Protein AF-A0A4R2AYU4-F1 (afdb_monomer_lite)

Secondary structure (DSSP, 8-state):
-HHHHHHHHHHHHTTS-GGGHHHHHHHHT--HHHHHHHHHHHHHHHHHHHHHHHHH---HHHHHHHHHHHHHHHHHHHHHHHHTS--TTHHHIIIIIHHHHHHHHHHHHHTTSS-HHHHHHTHHHHHHHHHHHHHHHHHHHHHS--

InterPro domains:
  IPR025671 Protein of unknown function with HXXEE motif [PF13787] (1-103)

Structure (mmCIF, N/CA/C/O backbone):
data_AF-A0A4R2AYU4-F1
#
_entry.id   AF-A0A4R2AYU4-F1
#
loop_
_atom_site.group_PDB
_atom_site.id
_atom_site.type_symbol
_atom_site.label_atom_id
_atom_site.label_alt_id
_atom_site.label_comp_id
_atom_site.label_asym_id
_atom_site.label_entity_id
_atom_site.label_seq_id
_atom_site.pdbx_PDB_ins_code
_atom_site.Cartn_x
_atom_site.Cartn_y
_atom_site.Cartn_z
_atom_site.occupancy
_atom_site.B_iso_or_equiv
_atom_site.auth_seq_id
_atom_site.auth_comp_id
_atom_site.auth_asym_id
_atom_site.auth_atom_id
_atom_site.pdbx_PDB_model_num
ATOM 1 N N . MET A 1 1 ? -16.525 2.127 7.133 1.00 75.00 1 MET A N 1
ATOM 2 C CA . MET A 1 1 ? -15.507 1.935 8.193 1.00 75.00 1 MET A CA 1
ATOM 3 C C . MET A 1 1 ? -16.143 1.961 9.579 1.00 75.00 1 MET A C 1
ATOM 5 O O . MET A 1 1 ? -16.104 0.948 10.263 1.00 75.00 1 MET A O 1
ATOM 9 N N . GLU A 1 2 ? -16.811 3.054 9.955 1.00 81.88 2 GLU A N 1
ATOM 10 C CA . GLU A 1 2 ? -17.425 3.234 11.284 1.00 81.88 2 GLU A CA 1
ATOM 11 C C . GLU A 1 2 ? -18.408 2.123 11.679 1.00 81.88 2 GLU A C 1
ATOM 13 O O . GLU A 1 2 ? -18.276 1.533 12.746 1.00 81.88 2 GLU A O 1
ATOM 18 N N . GLN A 1 3 ? -19.360 1.777 10.803 1.00 85.25 3 GLN A N 1
ATOM 19 C CA . GLN A 1 3 ? -20.321 0.696 11.074 1.00 85.25 3 GLN A CA 1
ATOM 20 C C . GLN A 1 3 ? -19.635 -0.659 11.305 1.00 85.25 3 GLN A C 1
ATOM 22 O O . GLN A 1 3 ? -20.048 -1.431 12.169 1.00 85.25 3 GLN A O 1
ATOM 27 N N . TRP A 1 4 ? -18.560 -0.940 10.562 1.00 87.94 4 TRP A N 1
ATOM 28 C CA . TRP A 1 4 ? -17.808 -2.183 10.711 1.00 87.94 4 TRP A CA 1
ATOM 29 C C . TRP A 1 4 ? -17.105 -2.247 12.068 1.00 87.94 4 TRP A C 1
ATOM 31 O O . TRP A 1 4 ? -17.188 -3.276 12.740 1.00 87.94 4 TRP A O 1
ATOM 41 N N . PHE A 1 5 ? -16.472 -1.149 12.500 1.00 87.19 5 PHE A N 1
ATOM 42 C CA . PHE A 1 5 ? -15.854 -1.076 13.824 1.00 87.19 5 PHE A CA 1
ATOM 43 C C . PHE A 1 5 ? -16.902 -1.173 14.932 1.00 87.19 5 PHE A C 1
ATOM 45 O O . PHE A 1 5 ? -16.723 -1.981 15.835 1.00 87.19 5 PHE A O 1
ATOM 52 N N . LYS A 1 6 ? -18.040 -0.475 14.833 1.00 86.94 6 LYS A N 1
ATOM 53 C CA . LYS A 1 6 ? -19.134 -0.595 15.818 1.00 86.94 6 LYS A CA 1
ATOM 54 C C . LYS A 1 6 ? -19.585 -2.048 16.023 1.00 86.94 6 LYS A C 1
ATOM 56 O O . LYS A 1 6 ? -19.840 -2.449 17.153 1.00 86.94 6 LYS A O 1
ATOM 61 N N . LYS A 1 7 ? -19.636 -2.847 14.951 1.00 88.19 7 LYS A N 1
ATOM 62 C CA . LYS A 1 7 ? -20.047 -4.258 15.005 1.00 88.19 7 LYS A CA 1
ATOM 63 C C . LYS A 1 7 ? -18.943 -5.206 15.493 1.00 88.19 7 LYS A C 1
ATOM 65 O O . LYS A 1 7 ? -19.234 -6.141 16.230 1.00 88.19 7 LYS A O 1
ATOM 70 N N . ASN A 1 8 ? -17.694 -5.000 15.069 1.00 89.75 8 ASN A N 1
ATOM 71 C CA . ASN A 1 8 ? -16.623 -5.997 15.222 1.00 89.75 8 ASN A CA 1
ATOM 72 C C . ASN A 1 8 ? -15.525 -5.608 16.226 1.00 89.75 8 ASN A C 1
ATOM 74 O O . ASN A 1 8 ? -14.649 -6.424 16.509 1.00 89.75 8 ASN A O 1
ATOM 78 N N . TYR A 1 9 ? -15.552 -4.396 16.789 1.00 88.25 9 TYR A N 1
ATOM 79 C CA . TYR A 1 9 ? -14.481 -3.874 17.645 1.00 88.25 9 TYR A CA 1
ATOM 80 C C . TYR A 1 9 ? -14.152 -4.792 18.830 1.00 88.25 9 TYR A C 1
ATOM 82 O O . TYR A 1 9 ? -12.990 -5.151 19.008 1.00 88.25 9 TYR A O 1
ATOM 90 N N . ASN A 1 10 ? -15.160 -5.251 19.581 1.00 87.75 10 ASN A N 1
ATOM 91 C CA . ASN A 1 10 ? -14.951 -6.129 20.741 1.00 87.75 10 ASN A CA 1
ATOM 92 C C . ASN A 1 10 ? -14.321 -7.478 20.356 1.00 87.75 10 ASN A C 1
ATOM 94 O O . ASN A 1 10 ? -13.484 -8.014 21.079 1.00 87.75 10 ASN A O 1
ATOM 98 N N . ALA A 1 11 ? -14.681 -8.018 19.191 1.00 86.19 11 ALA A N 1
ATOM 99 C CA . ALA A 1 11 ? -14.125 -9.273 18.699 1.00 86.19 11 ALA A CA 1
ATOM 100 C C . ALA A 1 11 ? -12.657 -9.133 18.252 1.00 86.19 11 ALA A C 1
ATOM 102 O O . ALA A 1 11 ? -11.894 -10.095 18.350 1.00 86.19 11 ALA A O 1
ATOM 103 N N . VAL A 1 12 ? -12.254 -7.943 17.794 1.00 87.62 12 VAL A N 1
ATOM 104 C CA . VAL A 1 12 ? -10.879 -7.645 17.365 1.00 87.62 12 VAL A CA 1
ATOM 105 C C . VAL A 1 12 ? -9.991 -7.269 18.554 1.00 87.62 12 VAL A C 1
ATOM 107 O O . VAL A 1 12 ? -8.919 -7.850 18.712 1.00 87.62 12 VAL A O 1
ATOM 110 N N . ILE A 1 13 ? -10.429 -6.352 19.428 1.00 89.38 13 ILE A N 1
ATOM 111 C CA . ILE A 1 13 ? -9.612 -5.798 20.528 1.00 89.38 13 ILE A CA 1
ATOM 112 C C . ILE A 1 13 ? -9.137 -6.870 21.525 1.00 89.38 13 ILE A C 1
ATOM 114 O O . ILE A 1 13 ? -8.053 -6.752 22.098 1.00 89.38 13 ILE A O 1
ATOM 118 N N . ASN A 1 14 ? -9.923 -7.938 21.692 1.00 87.50 14 ASN A N 1
ATOM 119 C CA . ASN A 1 14 ? -9.621 -9.055 22.588 1.00 87.50 14 ASN A CA 1
ATOM 120 C C . ASN A 1 14 ? -8.613 -10.054 22.002 1.00 87.50 14 ASN A C 1
ATOM 122 O O . ASN A 1 14 ? -8.001 -10.807 22.752 1.00 87.50 14 ASN A O 1
ATOM 126 N N . LYS A 1 15 ? -8.432 -10.065 20.675 1.00 86.94 15 LYS A N 1
ATOM 127 C CA . LYS A 1 15 ? -7.549 -11.002 19.962 1.00 86.94 15 LYS A CA 1
ATOM 128 C C . LYS A 1 15 ? -6.203 -10.392 19.569 1.00 86.94 15 LYS A C 1
ATOM 130 O O . LYS A 1 15 ? -5.340 -11.107 19.068 1.00 86.94 15 LYS A O 1
ATOM 135 N N . ILE A 1 16 ? -6.020 -9.086 19.756 1.00 88.00 16 ILE A N 1
ATOM 136 C CA . ILE A 1 16 ? -4.780 -8.392 19.397 1.00 88.00 16 ILE A CA 1
ATOM 137 C C . ILE A 1 16 ? -3.827 -8.236 20.591 1.00 88.00 16 ILE A C 1
ATOM 139 O O . ILE A 1 16 ? -4.274 -8.088 21.733 1.00 88.00 16 ILE A O 1
ATOM 143 N N . PRO A 1 17 ? -2.502 -8.217 20.350 1.00 88.88 17 PRO A N 1
ATOM 144 C CA . PRO A 1 17 ? -1.520 -7.997 21.405 1.00 88.88 17 PRO A CA 1
ATOM 145 C C . PRO A 1 17 ? -1.677 -6.608 22.037 1.00 88.88 17 PRO A C 1
ATOM 147 O O . PRO A 1 17 ? -2.033 -5.636 21.368 1.00 88.88 17 PRO A O 1
ATOM 150 N N . GLY A 1 18 ? -1.338 -6.493 23.327 1.00 88.75 18 GLY A N 1
ATOM 151 C CA . GLY A 1 18 ? -1.496 -5.257 24.107 1.00 88.75 18 GLY A CA 1
ATOM 152 C C . GLY A 1 18 ? -0.878 -4.014 23.455 1.00 88.75 18 GLY A C 1
ATOM 153 O O . GLY A 1 18 ? -1.483 -2.947 23.484 1.00 88.75 18 GLY A O 1
ATOM 154 N N . ARG A 1 19 ? 0.267 -4.169 22.774 1.00 90.56 19 ARG A N 1
ATOM 155 C CA . ARG A 1 19 ? 0.969 -3.082 22.065 1.00 90.56 19 ARG A CA 1
ATOM 156 C C . ARG A 1 19 ? 0.169 -2.470 20.909 1.00 90.56 19 ARG A C 1
ATOM 158 O O . ARG A 1 19 ? 0.382 -1.310 20.585 1.00 90.56 19 ARG A O 1
ATOM 165 N N . MET A 1 20 ? -0.747 -3.224 20.298 1.00 87.25 20 MET A N 1
ATOM 166 C CA . MET A 1 20 ? -1.554 -2.763 19.159 1.00 87.25 20 MET A CA 1
ATOM 167 C C . MET A 1 20 ? -2.914 -2.189 19.575 1.00 87.25 20 MET A C 1
ATOM 169 O O . MET A 1 20 ? -3.603 -1.591 18.747 1.00 87.25 20 MET A O 1
ATOM 173 N N . LYS A 1 21 ? -3.315 -2.347 20.846 1.00 89.88 21 LYS A N 1
ATOM 174 C CA . LYS A 1 21 ? -4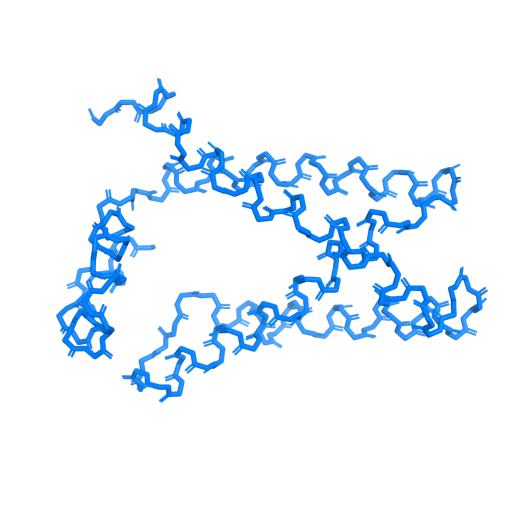.617 -1.870 21.343 1.00 89.88 21 LYS A CA 1
ATOM 175 C C . LYS A 1 21 ? -4.813 -0.360 21.156 1.00 89.88 21 LYS A C 1
ATOM 177 O O . LYS A 1 21 ? -5.871 0.001 20.641 1.00 89.88 21 LYS A O 1
ATOM 182 N N . PRO A 1 22 ? -3.824 0.508 21.458 1.00 89.00 22 PRO A N 1
ATOM 183 C CA . PRO A 1 22 ? -3.975 1.950 21.250 1.00 89.00 22 PRO A CA 1
ATOM 184 C C . PRO A 1 22 ? -4.199 2.309 19.777 1.00 89.00 22 PRO A C 1
ATOM 186 O O . PRO A 1 22 ? -5.025 3.159 19.454 1.00 89.00 22 PRO A O 1
ATOM 189 N N . THR A 1 23 ? -3.511 1.620 18.862 1.00 86.69 23 THR A N 1
ATOM 190 C CA . THR A 1 23 ? -3.665 1.836 17.419 1.00 86.69 23 THR A CA 1
ATOM 191 C C . THR A 1 23 ? -5.063 1.447 16.945 1.00 86.69 23 THR A C 1
ATOM 193 O O . THR A 1 23 ? -5.707 2.219 16.243 1.00 86.69 23 THR A O 1
ATOM 196 N N . VAL A 1 24 ? -5.573 0.282 17.357 1.00 86.81 24 VAL A N 1
ATOM 197 C CA . VAL A 1 24 ? -6.926 -0.164 16.978 1.00 86.81 24 VAL A CA 1
ATOM 198 C C . VAL A 1 24 ? -8.013 0.727 17.586 1.00 86.81 24 VAL A C 1
ATOM 200 O O . VAL A 1 24 ? -9.011 0.998 16.923 1.00 86.81 24 VAL A O 1
ATOM 203 N N . GLN A 1 25 ? -7.810 1.225 18.808 1.00 88.75 25 GLN A N 1
ATOM 204 C CA . GLN A 1 25 ? -8.687 2.217 19.440 1.00 88.75 25 GLN A CA 1
ATOM 205 C C . GLN A 1 25 ? -8.730 3.534 18.663 1.00 88.75 25 GLN A C 1
ATOM 207 O O . GLN A 1 25 ? -9.804 4.067 18.409 1.00 88.75 25 GLN A O 1
ATOM 212 N N . SER A 1 26 ? -7.576 4.045 18.239 1.00 86.81 26 SER A N 1
ATOM 213 C CA . SER A 1 26 ? -7.513 5.259 17.421 1.00 86.81 26 SER A CA 1
ATOM 214 C C . SER A 1 26 ? -8.201 5.069 16.061 1.00 86.81 26 SER A C 1
ATOM 216 O O . SER A 1 26 ? -8.982 5.918 15.624 1.00 86.81 26 SER A O 1
ATOM 218 N N . LEU A 1 27 ? -7.992 3.917 15.415 1.00 85.38 27 LEU A N 1
ATOM 219 C CA . LEU A 1 27 ? -8.633 3.595 14.138 1.00 85.38 27 LEU A CA 1
ATOM 220 C C . LEU A 1 27 ? -10.154 3.435 14.258 1.00 85.38 27 LEU A C 1
ATOM 222 O O . LEU A 1 27 ? -10.870 3.844 13.347 1.00 85.38 27 LEU A O 1
ATOM 226 N N . SER A 1 28 ? -10.669 2.893 15.367 1.00 85.69 28 SER A N 1
ATOM 227 C CA . SER A 1 28 ? -12.118 2.728 15.554 1.00 85.69 28 SER A CA 1
ATOM 228 C C . SER A 1 28 ? -12.863 4.056 15.714 1.00 85.69 28 SER A C 1
ATOM 230 O O . SER A 1 28 ? -14.051 4.127 15.406 1.00 85.69 28 SER A O 1
ATOM 232 N N . GLN A 1 29 ? -12.160 5.107 16.140 1.00 86.19 29 GLN A N 1
ATOM 233 C CA . GLN A 1 29 ? -12.675 6.474 16.262 1.00 86.19 29 GLN A CA 1
ATOM 234 C C . GLN A 1 29 ? -12.508 7.297 14.972 1.00 86.19 29 GLN A C 1
ATOM 236 O O . GLN A 1 29 ? -12.949 8.444 14.899 1.00 86.19 29 GLN A O 1
ATOM 241 N N . THR A 1 30 ? -11.854 6.741 13.948 1.00 86.31 30 THR A N 1
ATOM 242 C CA . THR A 1 30 ? -11.599 7.445 12.688 1.00 86.31 30 THR A CA 1
ATOM 243 C C . THR A 1 30 ? -12.827 7.401 11.786 1.00 86.31 30 THR A C 1
ATOM 245 O O . THR A 1 30 ? -13.340 6.328 11.460 1.00 86.31 30 THR A O 1
ATOM 248 N N . THR A 1 31 ? -13.279 8.576 11.345 1.00 89.00 31 THR A N 1
ATOM 249 C CA . THR A 1 31 ? -14.401 8.687 10.410 1.00 89.00 31 THR A CA 1
ATOM 250 C C . THR A 1 31 ? -13.985 8.343 8.986 1.00 89.00 31 THR A C 1
ATOM 252 O O . THR A 1 31 ? -12.813 8.461 8.614 1.00 89.00 31 THR A O 1
ATOM 255 N N . ALA A 1 32 ? -14.952 7.962 8.149 1.00 87.44 32 ALA A N 1
ATOM 256 C CA . ALA A 1 32 ? -14.680 7.701 6.732 1.00 87.44 32 ALA A CA 1
ATOM 257 C C . ALA A 1 32 ? -14.077 8.930 6.018 1.00 87.44 32 ALA A C 1
ATOM 259 O O . ALA A 1 32 ? -13.179 8.778 5.192 1.00 87.44 32 ALA A O 1
ATOM 260 N N . ALA A 1 33 ? -14.513 10.139 6.391 1.00 89.12 33 ALA A N 1
ATOM 261 C CA . ALA A 1 33 ? -13.980 11.393 5.861 1.00 89.12 33 ALA A CA 1
ATOM 262 C C . ALA A 1 33 ? -12.527 11.651 6.295 1.00 89.12 33 ALA A C 1
ATOM 264 O O . ALA A 1 33 ? -11.701 12.069 5.494 1.00 89.12 33 ALA A O 1
ATOM 265 N N . ARG A 1 34 ? -12.157 11.350 7.546 1.00 90.12 34 ARG A N 1
ATOM 266 C CA . ARG A 1 34 ? -10.750 11.455 7.975 1.00 90.12 34 ARG A CA 1
ATOM 267 C C . ARG A 1 34 ? -9.869 10.408 7.305 1.00 90.12 34 ARG A C 1
ATOM 269 O O . ARG A 1 34 ? -8.713 10.689 7.006 1.00 90.12 34 ARG A O 1
ATOM 276 N N . PHE A 1 35 ? -10.408 9.217 7.052 1.00 89.69 35 PHE A N 1
ATOM 277 C CA . PHE A 1 35 ? -9.689 8.165 6.342 1.00 89.69 35 PHE A CA 1
ATOM 278 C C . PHE A 1 35 ? -9.459 8.498 4.859 1.00 89.69 35 PHE A C 1
ATOM 280 O O . PHE A 1 35 ? -8.464 8.054 4.294 1.00 89.69 35 PHE A O 1
ATOM 287 N N . SER A 1 36 ? -10.310 9.312 4.225 1.00 92.06 36 SER A N 1
ATOM 288 C CA . SER A 1 36 ? -10.117 9.681 2.817 1.00 92.06 36 SER A CA 1
ATOM 289 C C . SER A 1 36 ? -8.917 10.606 2.588 1.00 92.06 36 SER A C 1
ATOM 291 O O . SER A 1 36 ? -8.348 10.578 1.503 1.00 92.06 36 SER A O 1
ATOM 293 N N . ILE A 1 37 ? -8.474 11.368 3.595 1.00 93.50 37 ILE A N 1
ATOM 294 C CA . ILE A 1 37 ? -7.313 12.271 3.487 1.00 93.50 37 ILE A CA 1
ATOM 295 C C . ILE A 1 37 ? -6.008 11.521 3.159 1.00 93.50 37 ILE A C 1
ATOM 297 O O . ILE A 1 37 ? -5.405 11.830 2.130 1.00 93.50 37 ILE A O 1
ATOM 301 N N . PRO A 1 38 ? -5.542 10.534 3.956 1.00 93.25 38 PRO A N 1
ATOM 302 C CA . PRO A 1 38 ? -4.348 9.767 3.600 1.00 93.25 38 PRO A CA 1
ATOM 303 C C . PRO A 1 38 ? -4.505 9.031 2.265 1.00 93.25 38 PRO A C 1
ATOM 305 O O . PRO A 1 38 ? -3.544 8.963 1.504 1.00 93.25 38 PRO A O 1
ATOM 308 N N . VAL A 1 39 ? -5.709 8.538 1.947 1.00 91.88 39 VAL A N 1
ATOM 309 C CA . VAL A 1 39 ? -5.994 7.871 0.665 1.00 91.88 39 VAL A CA 1
ATOM 310 C C . VAL A 1 39 ? -5.850 8.839 -0.510 1.00 91.88 39 VAL A C 1
ATOM 312 O O . VAL A 1 39 ? -5.262 8.481 -1.525 1.00 91.88 39 VAL A O 1
ATOM 315 N N . PHE A 1 40 ? -6.331 10.075 -0.372 1.00 94.94 40 PHE A N 1
ATOM 316 C CA . PHE A 1 40 ? -6.196 11.109 -1.394 1.00 94.94 40 PHE A CA 1
ATOM 317 C C . PHE A 1 40 ? -4.731 11.492 -1.620 1.00 94.94 40 PHE A C 1
ATOM 319 O O . PHE A 1 40 ? -4.278 11.539 -2.761 1.00 94.94 40 PHE A O 1
ATOM 326 N N . ILE A 1 41 ? -3.962 11.697 -0.546 1.00 94.94 41 ILE A N 1
ATOM 327 C CA . ILE A 1 41 ? -2.524 11.990 -0.654 1.00 94.94 41 ILE A CA 1
ATOM 328 C C . ILE A 1 41 ? -1.800 10.823 -1.340 1.00 94.94 41 ILE A C 1
ATOM 330 O O . ILE A 1 41 ? -0.995 11.037 -2.246 1.00 94.94 41 ILE A O 1
ATOM 334 N N . GLN A 1 42 ? -2.120 9.584 -0.957 1.00 94.31 42 GLN A N 1
ATOM 335 C CA . GLN A 1 42 ? -1.570 8.391 -1.594 1.00 94.31 42 GLN A CA 1
ATOM 336 C C . GLN A 1 42 ? -1.934 8.324 -3.083 1.00 94.31 42 GLN A C 1
ATOM 338 O O . GLN A 1 42 ? -1.065 8.031 -3.900 1.00 94.31 42 GLN A O 1
ATOM 343 N N . PHE A 1 43 ? -3.176 8.645 -3.451 1.00 95.19 43 PHE A N 1
ATOM 344 C CA . PHE A 1 43 ? -3.615 8.690 -4.845 1.00 95.19 43 PHE A CA 1
ATOM 345 C C . PHE A 1 43 ? -2.799 9.692 -5.672 1.00 95.19 43 PHE A C 1
ATOM 347 O O . PHE A 1 43 ? -2.290 9.325 -6.728 1.00 95.19 43 PHE A O 1
ATOM 354 N N . VAL A 1 44 ? -2.596 10.917 -5.175 1.00 96.69 44 VAL A N 1
ATOM 355 C CA . VAL A 1 44 ? -1.775 11.933 -5.862 1.00 96.69 44 VAL A CA 1
ATOM 356 C C . VAL A 1 44 ? -0.353 11.421 -6.108 1.00 96.69 44 VAL A C 1
ATOM 358 O O . VAL A 1 44 ? 0.175 11.550 -7.211 1.00 96.69 44 VAL A O 1
ATOM 361 N N . VAL A 1 45 ? 0.257 10.780 -5.110 1.00 96.06 45 VAL A N 1
ATOM 362 C CA . VAL A 1 45 ? 1.611 10.223 -5.242 1.00 96.06 45 VAL A CA 1
ATOM 363 C C . VAL A 1 45 ? 1.656 9.052 -6.234 1.00 96.06 45 VAL A C 1
ATOM 365 O O . VAL A 1 45 ? 2.609 8.936 -7.004 1.00 96.06 45 VAL A O 1
ATOM 368 N N . TYR A 1 46 ? 0.613 8.221 -6.287 1.00 95.62 46 TYR A N 1
ATOM 369 C CA . TYR A 1 46 ? 0.493 7.149 -7.281 1.00 95.62 46 TYR A CA 1
ATOM 370 C C . TYR A 1 46 ? 0.353 7.695 -8.705 1.00 95.62 46 TYR A C 1
ATOM 372 O O . TYR A 1 46 ? 0.966 7.147 -9.617 1.00 95.62 46 TYR A O 1
ATOM 380 N N . VAL A 1 47 ? -0.393 8.787 -8.903 1.00 97.38 47 VAL A N 1
ATOM 381 C CA . VAL A 1 47 ? -0.498 9.464 -10.207 1.00 97.38 47 VAL A CA 1
ATOM 382 C C . VAL A 1 47 ? 0.870 9.972 -10.665 1.00 97.38 47 VAL A C 1
ATOM 384 O O . VAL A 1 47 ? 1.240 9.757 -11.816 1.00 97.38 47 VAL A O 1
ATOM 387 N N . ILE A 1 48 ? 1.659 10.574 -9.767 1.00 97.31 48 ILE A N 1
ATOM 388 C CA . ILE A 1 48 ? 3.027 11.017 -10.082 1.00 97.31 48 ILE A CA 1
ATOM 389 C C . ILE A 1 48 ? 3.905 9.825 -10.486 1.00 97.31 48 ILE A C 1
ATOM 391 O O . ILE A 1 48 ? 4.601 9.890 -11.497 1.00 97.31 48 ILE A O 1
ATOM 395 N N . ALA A 1 49 ? 3.853 8.720 -9.738 1.00 97.00 49 ALA A N 1
ATOM 396 C CA . ALA A 1 49 ? 4.614 7.515 -10.067 1.00 97.00 49 ALA A CA 1
ATOM 397 C C . ALA A 1 49 ? 4.195 6.901 -11.413 1.00 97.00 49 ALA A C 1
ATOM 399 O O . ALA A 1 49 ? 5.056 6.496 -12.192 1.00 97.00 49 ALA A O 1
ATOM 400 N N . ALA A 1 50 ? 2.894 6.868 -11.709 1.00 96.81 50 ALA A N 1
ATOM 401 C CA . ALA A 1 50 ? 2.373 6.396 -12.988 1.00 96.81 50 ALA A CA 1
ATOM 402 C C . ALA A 1 50 ? 2.820 7.292 -14.152 1.00 96.81 50 ALA A C 1
ATOM 404 O O . ALA A 1 50 ? 3.266 6.779 -15.174 1.00 96.81 50 ALA A O 1
ATOM 405 N N . TYR A 1 51 ? 2.772 8.6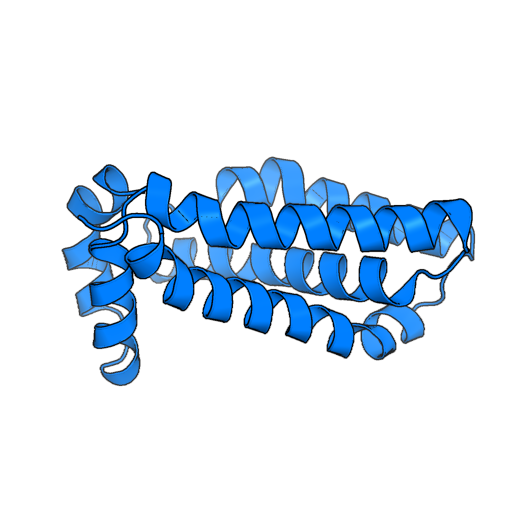15 -13.981 1.00 97.81 51 TYR A N 1
ATOM 406 C CA . TYR A 1 51 ? 3.269 9.571 -14.972 1.00 97.81 51 TYR A CA 1
ATOM 407 C C . TYR A 1 51 ? 4.767 9.385 -15.245 1.00 97.81 51 TYR A C 1
ATOM 409 O O . TYR A 1 51 ? 5.187 9.330 -16.397 1.00 97.81 51 TYR A O 1
ATOM 417 N N . LEU A 1 52 ? 5.581 9.238 -14.195 1.00 97.56 52 LEU A N 1
ATOM 418 C CA . LEU A 1 52 ? 7.020 9.006 -14.337 1.00 97.56 52 LEU A CA 1
ATOM 419 C C . LEU A 1 52 ? 7.329 7.683 -15.048 1.00 97.56 52 LEU A C 1
ATOM 421 O O . LEU A 1 52 ? 8.235 7.636 -15.877 1.00 97.56 52 LEU A O 1
ATOM 425 N N . ALA A 1 53 ? 6.561 6.630 -14.775 1.00 96.62 53 ALA A N 1
ATOM 426 C CA . ALA A 1 53 ? 6.697 5.363 -15.479 1.00 96.62 53 ALA A CA 1
ATOM 427 C C . ALA A 1 53 ? 6.297 5.483 -16.960 1.00 96.62 53 ALA A C 1
ATOM 429 O O . ALA A 1 53 ? 7.039 5.031 -17.825 1.00 96.62 53 ALA A O 1
ATOM 430 N N . ALA A 1 54 ? 5.165 6.127 -17.259 1.00 95.69 54 ALA A N 1
ATOM 431 C CA . ALA A 1 54 ? 4.648 6.244 -18.621 1.00 95.69 54 ALA A CA 1
ATOM 432 C C . ALA A 1 54 ? 5.508 7.166 -19.503 1.00 95.69 54 ALA A C 1
ATOM 434 O O . ALA A 1 54 ? 5.961 6.762 -20.571 1.00 95.69 54 ALA A O 1
ATOM 435 N N . GLU A 1 55 ? 5.790 8.383 -19.036 1.00 97.31 55 GLU A N 1
ATOM 436 C CA . GLU A 1 55 ? 6.409 9.437 -19.852 1.00 97.31 55 GLU A CA 1
ATOM 437 C C . GLU A 1 55 ? 7.930 9.492 -19.723 1.00 97.31 55 GLU A C 1
ATOM 439 O O . GLU A 1 55 ? 8.625 9.970 -20.619 1.00 97.31 55 GLU A O 1
ATOM 444 N N . LYS A 1 56 ? 8.468 9.064 -18.575 1.00 95.94 56 LYS A N 1
ATOM 445 C CA . LYS A 1 56 ? 9.905 9.156 -18.269 1.00 95.94 56 LYS A CA 1
ATOM 446 C C . LYS A 1 56 ? 10.582 7.798 -18.158 1.00 95.94 56 LYS A C 1
ATOM 448 O O . LYS A 1 56 ? 11.781 7.768 -17.899 1.00 95.94 56 LYS A O 1
ATOM 453 N N . GLN A 1 57 ? 9.839 6.704 -18.351 1.00 94.62 57 GLN A N 1
ATOM 454 C CA . GLN A 1 57 ? 10.346 5.332 -18.246 1.00 94.62 57 GLN A CA 1
ATOM 455 C C . GLN A 1 57 ? 11.008 5.057 -16.880 1.00 94.62 57 GLN A C 1
ATOM 457 O O . GLN A 1 57 ? 11.899 4.221 -16.749 1.00 94.62 57 GLN A O 1
ATOM 462 N N . TYR A 1 58 ? 10.583 5.785 -15.839 1.00 95.56 58 TYR A N 1
ATOM 463 C CA . TYR A 1 58 ? 11.085 5.631 -14.480 1.00 95.56 58 TYR A CA 1
ATOM 464 C C . TYR A 1 58 ? 10.102 4.805 -13.647 1.00 95.56 58 TYR A C 1
ATOM 466 O O . TYR A 1 58 ? 9.142 5.322 -13.075 1.00 95.56 58 TYR A O 1
ATOM 474 N N . TYR A 1 59 ? 10.350 3.498 -13.580 1.00 95.62 59 TYR A N 1
ATOM 475 C CA . TYR A 1 59 ? 9.409 2.530 -13.012 1.00 95.62 59 TYR A CA 1
ATOM 476 C C . TYR A 1 59 ? 9.540 2.323 -11.501 1.00 95.62 59 TYR A C 1
ATOM 478 O O . TYR A 1 59 ? 8.616 1.794 -10.888 1.00 95.62 59 TYR A O 1
ATOM 486 N N . GLY A 1 60 ? 10.640 2.750 -10.874 1.00 95.81 60 GLY A N 1
ATOM 487 C CA . GLY A 1 60 ? 10.968 2.351 -9.500 1.00 95.81 60 GLY A CA 1
ATOM 488 C C . GLY A 1 60 ? 9.868 2.639 -8.474 1.00 95.81 60 GLY A C 1
ATOM 489 O O . GLY A 1 60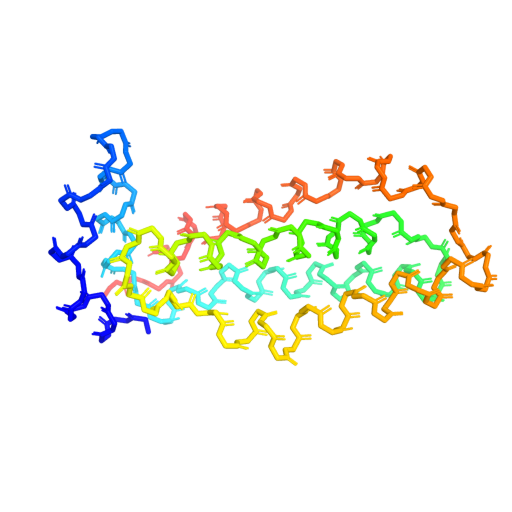 ? 9.459 1.749 -7.728 1.00 95.81 60 GLY A O 1
ATOM 490 N N . MET A 1 61 ? 9.300 3.850 -8.494 1.00 96.44 61 MET A N 1
ATOM 491 C CA . MET A 1 61 ? 8.179 4.193 -7.610 1.00 96.44 61 MET A CA 1
ATOM 492 C C . MET A 1 61 ? 6.930 3.358 -7.903 1.00 96.44 61 MET A C 1
ATOM 494 O O . MET A 1 61 ? 6.323 2.827 -6.974 1.00 96.44 61 MET A O 1
ATOM 498 N N . LEU A 1 62 ? 6.567 3.198 -9.180 1.00 96.56 62 LEU A N 1
ATOM 499 C CA . LEU A 1 62 ? 5.407 2.402 -9.579 1.00 96.56 62 LEU A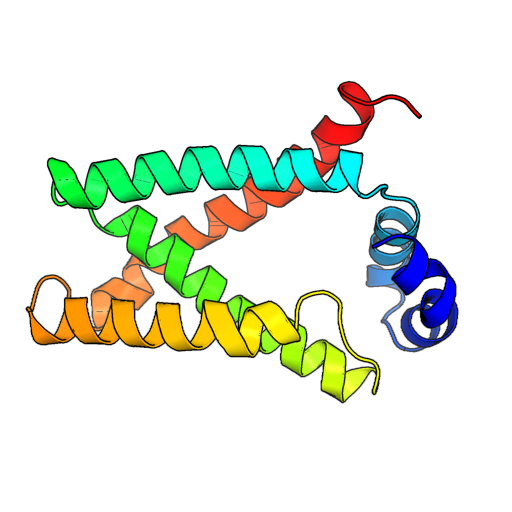 CA 1
ATOM 500 C C . LEU A 1 62 ? 5.551 0.948 -9.103 1.00 96.56 62 LEU A C 1
ATOM 502 O O . LEU A 1 62 ? 4.600 0.394 -8.549 1.00 96.56 62 LEU A O 1
ATOM 506 N N . LEU A 1 63 ? 6.736 0.354 -9.269 1.00 97.00 63 LEU A N 1
ATOM 507 C CA . LEU A 1 63 ? 7.037 -1.010 -8.836 1.00 97.00 63 LEU A CA 1
ATOM 508 C C . LEU A 1 63 ? 6.961 -1.150 -7.322 1.00 97.00 63 LEU A C 1
ATOM 510 O O . LEU A 1 63 ? 6.231 -2.007 -6.832 1.00 97.00 63 LEU A O 1
ATOM 514 N N . GLY A 1 64 ? 7.659 -0.292 -6.575 1.00 96.88 64 GLY A N 1
ATOM 515 C CA . GLY A 1 64 ? 7.680 -0.371 -5.116 1.00 96.88 64 GLY A CA 1
ATOM 516 C C . GLY A 1 64 ? 6.297 -0.193 -4.495 1.00 96.88 64 GLY A C 1
ATOM 517 O O . GLY A 1 64 ? 5.915 -0.936 -3.590 1.00 96.88 64 GLY A O 1
ATOM 518 N N . PHE A 1 65 ? 5.515 0.757 -5.010 1.00 96.69 65 PHE A N 1
ATOM 519 C CA . PHE A 1 65 ? 4.147 1.004 -4.562 1.00 96.69 65 PHE A CA 1
ATOM 520 C C . PHE A 1 65 ? 3.234 -0.190 -4.837 1.00 96.69 65 PHE A C 1
ATOM 522 O O . PHE A 1 65 ? 2.563 -0.671 -3.923 1.00 96.69 65 PHE A O 1
ATOM 529 N N . ASN A 1 66 ? 3.241 -0.709 -6.069 1.00 96.69 66 ASN A N 1
ATOM 530 C CA . ASN A 1 66 ? 2.410 -1.854 -6.430 1.00 96.69 66 ASN A CA 1
ATOM 531 C C . ASN A 1 66 ? 2.849 -3.134 -5.723 1.00 96.69 66 ASN A C 1
ATOM 533 O O . ASN A 1 66 ? 1.998 -3.952 -5.385 1.00 96.69 66 ASN A O 1
ATOM 537 N N . LEU A 1 67 ? 4.146 -3.316 -5.465 1.00 96.38 67 LEU A N 1
ATOM 538 C CA . LEU A 1 67 ? 4.642 -4.489 -4.755 1.00 96.38 67 LEU A CA 1
ATOM 539 C C . LEU A 1 67 ? 4.206 -4.463 -3.294 1.00 96.38 67 LEU A C 1
ATOM 541 O O . LEU A 1 67 ? 3.719 -5.469 -2.780 1.00 96.38 67 LEU A O 1
ATOM 545 N N . LEU A 1 68 ? 4.297 -3.308 -2.631 1.00 96.06 68 LEU A N 1
ATOM 546 C CA . LEU A 1 68 ? 3.764 -3.182 -1.280 1.00 96.06 68 LEU A CA 1
ATOM 547 C C . LEU A 1 68 ? 2.240 -3.373 -1.261 1.00 96.06 68 LEU A C 1
ATOM 549 O O . LEU A 1 68 ? 1.724 -4.040 -0.367 1.00 96.06 68 LEU A O 1
ATOM 553 N N . LEU A 1 69 ? 1.520 -2.826 -2.243 1.00 94.38 69 LEU A N 1
ATOM 554 C CA . LEU A 1 69 ? 0.072 -2.988 -2.360 1.00 94.38 69 LEU A CA 1
ATOM 555 C C . LEU A 1 69 ? -0.325 -4.459 -2.590 1.00 94.38 69 LEU A C 1
ATOM 557 O O . LEU A 1 69 ? -1.282 -4.940 -1.985 1.00 94.38 69 LEU A O 1
ATOM 561 N N . PHE A 1 70 ? 0.448 -5.194 -3.389 1.00 96.38 70 PHE A N 1
ATOM 562 C CA . PHE A 1 70 ? 0.301 -6.637 -3.566 1.00 96.38 70 PHE A CA 1
ATOM 563 C C . PHE A 1 70 ? 0.512 -7.384 -2.245 1.00 96.38 70 PHE A C 1
ATOM 565 O O . PHE A 1 70 ? -0.333 -8.182 -1.841 1.00 96.38 70 PHE A O 1
ATOM 572 N N . LEU A 1 71 ? 1.587 -7.074 -1.512 1.00 95.38 71 LEU A N 1
ATOM 573 C CA . LEU A 1 71 ? 1.840 -7.660 -0.192 1.00 95.38 71 LEU A CA 1
ATOM 574 C C . LEU A 1 71 ? 0.727 -7.320 0.816 1.00 95.38 71 LEU A C 1
ATOM 576 O O . LEU A 1 71 ? 0.361 -8.141 1.660 1.00 95.38 71 LEU A O 1
ATOM 580 N N . HIS A 1 72 ? 0.138 -6.130 0.704 1.00 93.88 72 HIS A N 1
ATOM 581 C CA . HIS A 1 72 ? -0.951 -5.674 1.559 1.00 93.88 72 HIS A CA 1
ATOM 582 C C . HIS A 1 72 ? -2.222 -6.526 1.418 1.00 93.88 72 HIS A C 1
ATOM 584 O O . HIS A 1 72 ? -2.920 -6.730 2.415 1.00 93.88 72 HIS A O 1
ATOM 590 N N . VAL A 1 73 ? -2.491 -7.112 0.245 1.00 95.81 73 VAL A N 1
ATOM 591 C CA . VAL A 1 73 ? -3.609 -8.058 0.048 1.00 95.81 73 VAL A CA 1
ATOM 592 C C . VAL A 1 73 ? -3.562 -9.186 1.080 1.00 95.81 73 VAL A C 1
ATOM 594 O O . VAL A 1 73 ? -4.575 -9.511 1.706 1.00 95.81 73 VAL A O 1
ATOM 597 N N . PHE A 1 74 ? -2.375 -9.746 1.326 1.00 95.56 74 PHE A N 1
ATOM 598 C CA . PHE A 1 74 ? -2.204 -10.839 2.283 1.00 95.56 74 PHE A CA 1
ATOM 599 C C . PHE A 1 74 ? -2.442 -10.398 3.726 1.00 95.56 74 PHE A C 1
ATOM 601 O O . PHE A 1 74 ? -2.842 -11.215 4.551 1.00 95.56 74 PHE A O 1
ATOM 608 N N . THR A 1 75 ? -2.274 -9.110 4.041 1.00 93.12 75 THR A N 1
ATOM 609 C CA . THR A 1 75 ? -2.614 -8.587 5.370 1.00 93.12 75 THR A CA 1
ATOM 610 C C . THR A 1 75 ? -4.125 -8.590 5.601 1.00 93.12 75 THR A C 1
ATOM 612 O O . THR A 1 75 ? -4.568 -9.040 6.656 1.00 93.12 75 THR A O 1
ATOM 615 N N . HIS A 1 76 ? -4.930 -8.201 4.606 1.00 92.44 76 HIS A N 1
ATOM 616 C CA . HIS A 1 76 ? -6.392 -8.283 4.684 1.00 92.44 76 HIS A CA 1
ATOM 617 C C . HIS A 1 76 ? -6.882 -9.731 4.777 1.00 92.44 76 HIS A C 1
ATOM 619 O O . HIS A 1 76 ? -7.769 -10.045 5.580 1.00 92.44 76 HIS A O 1
ATOM 625 N N . LEU A 1 77 ? -6.271 -10.635 4.005 1.00 93.75 77 LEU A N 1
ATOM 626 C CA . LEU A 1 77 ? -6.565 -12.066 4.081 1.00 93.75 77 LEU A CA 1
ATOM 627 C C . LEU A 1 77 ? -6.203 -12.644 5.449 1.00 93.75 77 LEU A C 1
ATOM 629 O O . LEU A 1 77 ? -7.040 -13.275 6.092 1.00 93.75 77 LEU A O 1
ATOM 633 N N . GLY A 1 78 ? -4.990 -12.369 5.928 1.00 91.88 78 GLY A N 1
ATOM 634 C CA . GLY A 1 78 ? -4.509 -12.812 7.231 1.00 91.88 78 GLY A CA 1
ATOM 635 C C . GLY A 1 78 ? -5.391 -12.305 8.368 1.00 91.88 78 GLY A C 1
ATOM 636 O O . GLY A 1 78 ? -5.800 -13.092 9.215 1.00 91.88 78 GLY A O 1
ATOM 637 N N . GLN A 1 79 ? -5.773 -11.024 8.351 1.00 90.75 79 GLN A N 1
ATOM 638 C CA . GLN A 1 79 ? -6.731 -10.455 9.306 1.00 90.75 79 GLN A CA 1
ATOM 639 C C . GLN A 1 79 ? -8.082 -11.174 9.246 1.00 90.75 79 GLN A C 1
ATOM 641 O O . GLN A 1 79 ? -8.663 -11.481 10.288 1.00 90.75 79 GLN A O 1
ATOM 646 N N . THR A 1 80 ? -8.566 -11.483 8.041 1.00 92.31 80 THR A N 1
ATOM 647 C CA . THR A 1 80 ? -9.853 -12.161 7.864 1.00 92.31 80 THR A CA 1
ATOM 648 C C . THR A 1 80 ? -9.840 -13.563 8.469 1.00 92.31 80 THR A C 1
ATOM 650 O O . THR A 1 80 ? -10.749 -13.925 9.219 1.00 92.31 80 THR A O 1
ATOM 653 N N . ILE A 1 81 ? -8.778 -14.325 8.203 1.00 91.94 81 ILE A N 1
ATOM 654 C CA . ILE A 1 81 ? -8.593 -15.689 8.707 1.00 91.94 81 ILE A CA 1
ATOM 655 C C . ILE A 1 81 ? -8.372 -15.679 10.227 1.00 91.94 81 ILE A C 1
ATOM 657 O O . ILE A 1 81 ? -9.049 -16.406 10.955 1.00 91.94 81 ILE A O 1
ATOM 661 N N . LEU A 1 82 ? -7.475 -14.820 10.722 1.00 89.88 82 LEU A N 1
ATOM 662 C CA . LEU A 1 82 ? -7.090 -14.754 12.134 1.00 89.88 82 LEU A CA 1
ATOM 663 C C . LEU A 1 82 ? -8.261 -14.343 13.032 1.00 89.88 82 LEU A C 1
ATOM 665 O O . LEU A 1 82 ? -8.520 -14.963 14.067 1.00 89.88 82 LEU A O 1
ATOM 669 N N . PHE A 1 83 ? -9.000 -13.301 12.645 1.00 88.44 83 PHE A N 1
ATOM 670 C CA . PHE A 1 83 ? -10.117 -12.815 13.452 1.00 88.44 83 PHE A CA 1
ATOM 671 C C . PHE A 1 83 ? -11.417 -13.576 13.188 1.00 88.44 83 PHE A C 1
ATOM 673 O O . PHE A 1 83 ? -12.323 -13.483 14.021 1.00 88.44 83 PHE A O 1
ATOM 680 N N . LYS A 1 84 ? -11.474 -14.383 12.115 1.00 88.75 84 LYS A N 1
ATOM 681 C CA . LYS A 1 84 ? -12.687 -15.031 11.583 1.00 88.75 84 LYS A CA 1
ATOM 682 C C . LYS A 1 84 ? -13.793 -14.013 11.285 1.00 88.75 84 LYS A C 1
ATOM 684 O O . LYS A 1 84 ? -14.970 -14.262 11.525 1.00 88.75 84 LYS A O 1
ATOM 689 N N . ILE A 1 85 ? -13.392 -12.832 10.820 1.00 89.44 85 ILE A N 1
ATOM 690 C CA . ILE A 1 85 ? -14.261 -11.690 10.530 1.00 89.44 85 ILE A CA 1
ATOM 691 C C . ILE A 1 85 ? -13.801 -11.103 9.208 1.00 89.44 85 ILE A C 1
ATOM 693 O O . ILE A 1 85 ? -12.610 -10.885 9.034 1.00 89.44 85 ILE A O 1
ATOM 697 N N . TYR A 1 86 ? -14.726 -10.788 8.304 1.00 88.62 86 TYR A N 1
ATOM 698 C CA . TYR A 1 86 ? -14.398 -10.084 7.065 1.00 88.62 86 TYR A CA 1
ATOM 699 C C . TYR A 1 86 ? -13.667 -8.769 7.367 1.00 88.62 86 TYR A C 1
ATOM 701 O O . TYR A 1 86 ? -14.280 -7.843 7.905 1.00 88.62 86 TYR A O 1
ATOM 709 N N . ALA A 1 87 ? -12.371 -8.686 7.054 1.00 88.62 87 ALA A N 1
ATOM 710 C CA . ALA A 1 87 ? -11.603 -7.464 7.251 1.00 88.62 87 ALA A CA 1
ATOM 711 C C . ALA A 1 87 ? -12.017 -6.407 6.217 1.00 88.62 87 ALA A C 1
ATOM 713 O O . ALA A 1 87 ? -12.330 -6.709 5.062 1.00 88.62 87 ALA A O 1
ATOM 714 N N . LEU A 1 88 ? -12.045 -5.143 6.641 1.00 84.88 88 LEU A N 1
ATOM 715 C CA . LEU A 1 88 ? -12.398 -4.044 5.751 1.00 84.88 88 LEU A CA 1
ATOM 716 C C . LEU A 1 88 ? -11.361 -3.967 4.623 1.00 84.88 88 LEU A C 1
ATOM 718 O O . LEU A 1 88 ? -10.189 -3.759 4.904 1.00 84.88 88 LEU A O 1
ATOM 722 N N . GLY A 1 89 ? -11.796 -4.141 3.374 1.00 87.44 89 GLY A N 1
ATOM 723 C CA . GLY A 1 89 ? -10.915 -4.130 2.201 1.00 87.44 89 GLY A CA 1
ATOM 724 C C . GLY A 1 89 ? -10.594 -5.508 1.616 1.00 87.44 89 GLY A C 1
ATOM 725 O O . GLY A 1 89 ? -10.045 -5.562 0.522 1.00 87.44 89 GLY A O 1
ATOM 726 N N . THR A 1 90 ? -10.988 -6.624 2.248 1.00 92.12 90 THR A N 1
ATOM 727 C CA . THR A 1 90 ? -10.689 -7.973 1.720 1.00 92.12 90 THR A CA 1
ATOM 728 C C . THR A 1 90 ? -11.291 -8.219 0.333 1.00 92.12 90 THR A C 1
ATOM 730 O O . THR A 1 90 ? -10.619 -8.767 -0.535 1.00 92.12 90 THR A O 1
ATOM 733 N N . GLY A 1 91 ? -12.527 -7.779 0.081 1.00 93.12 91 GLY A N 1
ATOM 734 C CA . GLY A 1 91 ? -13.176 -7.928 -1.225 1.00 93.12 91 GLY A CA 1
ATOM 735 C C . GLY A 1 91 ? -12.460 -7.154 -2.331 1.00 93.12 91 GLY A C 1
ATOM 736 O O . GLY A 1 91 ? -12.137 -7.726 -3.366 1.00 93.12 91 GLY A O 1
ATOM 737 N N . THR A 1 92 ? -12.132 -5.880 -2.095 1.00 92.31 92 THR A N 1
ATOM 738 C CA . THR A 1 92 ? -11.350 -5.074 -3.048 1.00 92.31 92 THR A CA 1
ATOM 739 C C . THR A 1 92 ? -9.946 -5.639 -3.238 1.00 92.31 92 THR A C 1
ATOM 741 O O . THR A 1 92 ? -9.464 -5.704 -4.365 1.00 92.31 92 THR A O 1
ATOM 744 N N . ALA A 1 93 ? -9.318 -6.118 -2.163 1.00 94.50 93 ALA A N 1
ATOM 745 C CA . ALA A 1 93 ? -7.994 -6.718 -2.216 1.00 94.50 93 ALA A CA 1
ATOM 746 C C . ALA A 1 93 ? -7.971 -7.976 -3.102 1.00 94.50 93 ALA A C 1
ATOM 748 O O . ALA A 1 93 ? -7.066 -8.132 -3.913 1.00 94.50 93 ALA A O 1
ATOM 749 N N . LEU A 1 94 ? -8.981 -8.844 -2.988 1.00 95.25 94 LEU A N 1
ATOM 750 C CA . LEU A 1 94 ? -9.060 -10.099 -3.739 1.00 95.25 94 LEU A CA 1
ATOM 751 C C . LEU A 1 94 ? -9.551 -9.941 -5.177 1.00 95.25 94 LEU A C 1
ATOM 753 O O . LEU A 1 94 ? -9.047 -10.620 -6.063 1.00 95.25 94 LEU A O 1
ATOM 757 N N . VAL A 1 95 ? -10.557 -9.096 -5.403 1.00 96.69 95 VAL A N 1
ATOM 758 C CA . VAL A 1 95 ? -11.242 -9.007 -6.703 1.00 96.69 95 VAL A CA 1
ATOM 759 C C . VAL A 1 95 ? -10.594 -7.971 -7.616 1.00 96.69 95 VAL A C 1
ATOM 761 O O . VAL A 1 95 ? -10.671 -8.098 -8.832 1.00 96.69 95 VAL A O 1
ATOM 764 N N . ILE A 1 96 ? -9.950 -6.949 -7.047 1.00 95.50 96 ILE A N 1
ATOM 765 C CA . ILE A 1 96 ? -9.400 -5.827 -7.815 1.00 95.50 96 ILE A CA 1
ATOM 766 C C . ILE A 1 96 ? -7.884 -5.797 -7.683 1.00 95.50 96 ILE A C 1
ATOM 768 O O . ILE A 1 96 ? -7.176 -5.961 -8.672 1.00 95.50 96 ILE A O 1
ATOM 772 N N . THR A 1 97 ? -7.377 -5.611 -6.464 1.00 95.31 97 THR A N 1
ATOM 773 C CA . THR A 1 97 ? -5.951 -5.353 -6.238 1.00 95.31 97 THR A CA 1
ATOM 774 C C . THR A 1 97 ? -5.082 -6.539 -6.638 1.00 95.31 97 THR A C 1
ATOM 776 O O . THR A 1 97 ? -4.108 -6.357 -7.357 1.00 95.31 97 THR A O 1
ATOM 779 N N . LEU A 1 98 ? -5.443 -7.755 -6.222 1.00 96.44 98 LEU A N 1
ATOM 780 C CA . LEU A 1 98 ? -4.660 -8.953 -6.505 1.00 96.44 98 LEU A CA 1
ATOM 781 C C . LEU A 1 98 ? -4.587 -9.270 -8.013 1.00 96.44 98 LEU A C 1
ATOM 783 O O . LEU A 1 98 ? -3.465 -9.392 -8.510 1.00 96.44 98 LEU A O 1
ATOM 787 N N . PRO A 1 99 ? -5.705 -9.344 -8.771 1.00 97.56 99 PRO A N 1
ATOM 788 C CA . PRO A 1 99 ? -5.648 -9.571 -10.215 1.00 97.56 99 PRO A CA 1
ATOM 789 C C . PRO A 1 99 ? -4.883 -8.475 -10.953 1.00 97.56 99 PRO A C 1
ATOM 791 O O . PRO A 1 99 ? -4.074 -8.775 -11.827 1.00 97.56 99 PRO A O 1
ATOM 794 N N . TYR A 1 100 ? -5.097 -7.213 -10.571 1.00 96.62 100 TYR A N 1
ATOM 795 C CA . TYR A 1 100 ? -4.404 -6.082 -11.176 1.00 96.62 100 TYR A CA 1
ATOM 796 C C . TYR A 1 100 ? -2.889 -6.149 -10.954 1.00 96.62 100 TYR A C 1
ATOM 798 O O . TYR A 1 100 ? -2.132 -6.055 -11.916 1.00 96.62 100 TYR A O 1
ATOM 806 N N . SER A 1 101 ? -2.433 -6.351 -9.713 1.00 96.31 101 SER A N 1
ATOM 807 C CA . SER A 1 101 ? -1.002 -6.423 -9.406 1.00 96.31 101 SER A CA 1
ATOM 808 C C . SER A 1 101 ? -0.323 -7.595 -10.115 1.00 96.31 101 SER A C 1
ATOM 810 O O . SER A 1 101 ? 0.761 -7.423 -10.667 1.00 96.31 101 SER A O 1
ATOM 812 N N . LEU A 1 102 ? -0.970 -8.766 -10.158 1.00 97.25 102 LEU A N 1
ATOM 813 C CA . LEU A 1 102 ? -0.452 -9.923 -10.893 1.00 97.25 102 LEU A CA 1
ATOM 814 C C . LEU A 1 102 ? -0.320 -9.625 -12.388 1.00 97.25 102 LEU A C 1
ATOM 816 O O . LEU A 1 102 ? 0.728 -9.895 -12.971 1.00 97.25 102 LEU A O 1
ATOM 820 N N . TYR A 1 103 ? -1.355 -9.040 -12.994 1.00 98.00 103 TYR A N 1
ATOM 821 C CA . TYR A 1 103 ? -1.337 -8.685 -14.409 1.00 98.00 103 TYR A CA 1
ATOM 822 C C . TYR A 1 103 ? -0.272 -7.628 -14.728 1.00 98.00 103 TYR A C 1
ATOM 824 O O . TYR A 1 103 ? 0.453 -7.771 -15.711 1.00 98.00 103 TYR A O 1
ATOM 832 N N . LEU A 1 104 ? -0.127 -6.604 -13.880 1.00 96.75 104 LEU A N 1
ATOM 833 C CA . LEU A 1 104 ? 0.885 -5.561 -14.036 1.00 96.75 104 LEU A CA 1
ATOM 834 C C . LEU A 1 104 ? 2.300 -6.152 -14.039 1.00 96.75 104 LEU A C 1
ATOM 836 O O . LEU A 1 104 ? 3.064 -5.899 -14.968 1.00 96.75 104 LEU A O 1
ATOM 840 N N . PHE A 1 105 ? 2.652 -6.957 -13.030 1.00 96.94 105 PHE A N 1
ATOM 841 C CA . PHE A 1 105 ? 3.987 -7.558 -12.959 1.00 96.94 105 PHE A CA 1
ATOM 842 C C . PHE A 1 105 ? 4.229 -8.548 -14.094 1.00 96.94 105 PHE A C 1
ATOM 844 O O . PHE A 1 105 ? 5.305 -8.532 -14.685 1.00 96.94 105 PHE A O 1
ATOM 851 N N . TYR A 1 106 ? 3.223 -9.359 -14.439 1.00 97.25 106 TYR A N 1
ATOM 852 C CA . TYR A 1 106 ? 3.287 -10.255 -15.590 1.00 97.25 106 TYR A CA 1
ATOM 853 C C . TYR A 1 106 ? 3.625 -9.490 -16.871 1.00 97.25 106 TYR A C 1
ATOM 855 O O . TYR A 1 106 ? 4.560 -9.868 -17.573 1.00 97.25 106 TYR A O 1
ATOM 863 N N . ARG A 1 107 ? 2.914 -8.390 -17.150 1.00 97.06 107 ARG A N 1
ATOM 864 C CA . ARG A 1 107 ? 3.117 -7.607 -18.370 1.00 97.06 107 ARG A CA 1
ATOM 865 C C . ARG A 1 107 ? 4.509 -6.980 -18.420 1.00 97.06 107 ARG A C 1
ATOM 867 O O . ARG A 1 107 ? 5.190 -7.120 -19.430 1.00 97.06 107 ARG A O 1
ATOM 874 N N . LEU A 1 108 ? 4.945 -6.349 -17.328 1.00 96.25 108 LEU A N 1
ATOM 875 C CA . LEU A 1 108 ? 6.245 -5.675 -17.265 1.00 96.25 108 LEU A CA 1
ATOM 876 C C . LEU A 1 108 ? 7.423 -6.654 -17.399 1.00 96.25 108 LEU A C 1
ATOM 878 O O . LEU A 1 108 ? 8.394 -6.343 -18.086 1.00 96.25 108 LEU A O 1
ATOM 882 N N . LEU A 1 109 ? 7.325 -7.841 -16.792 1.00 96.62 109 LEU A N 1
ATOM 883 C CA . LEU A 1 109 ? 8.339 -8.895 -16.920 1.00 96.62 109 LEU A CA 1
ATOM 884 C C . LEU A 1 109 ? 8.330 -9.525 -18.320 1.00 96.62 109 LEU A C 1
ATOM 886 O O . LEU A 1 109 ? 9.386 -9.759 -18.903 1.00 96.62 109 LEU A O 1
ATOM 890 N N . GLN A 1 110 ? 7.146 -9.796 -18.882 1.00 97.44 110 GLN A N 1
ATOM 891 C CA . GLN A 1 110 ? 7.017 -10.407 -20.209 1.00 97.44 110 GLN A CA 1
ATOM 892 C C . GLN A 1 110 ? 7.575 -9.495 -21.309 1.00 97.44 110 GLN A C 1
ATOM 894 O O . GLN A 1 110 ? 8.262 -9.968 -22.213 1.00 97.44 110 GLN A O 1
ATOM 899 N N . GLU A 1 111 ? 7.296 -8.194 -21.228 1.00 96.06 111 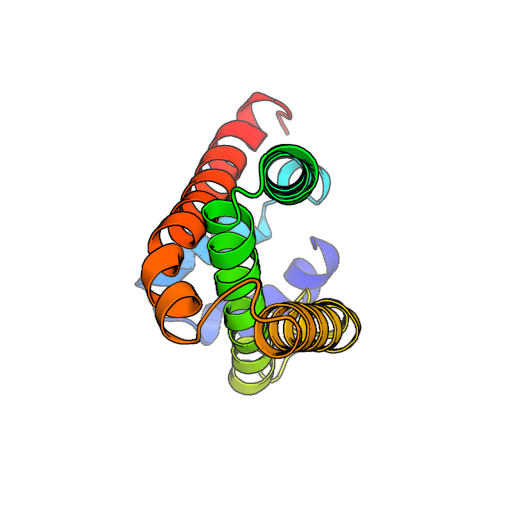GLU A N 1
ATOM 900 C CA . GLU A 1 111 ? 7.804 -7.193 -22.170 1.00 96.06 111 GLU A CA 1
ATOM 901 C C . GLU A 1 111 ? 9.264 -6.797 -21.900 1.00 96.06 111 GLU A C 1
ATOM 903 O O . GLU A 1 111 ? 9.823 -6.009 -22.658 1.00 96.06 111 GLU A O 1
ATOM 908 N N . ARG A 1 112 ? 9.899 -7.362 -20.860 1.00 94.25 112 ARG A N 1
ATOM 909 C CA . ARG A 1 112 ? 11.270 -7.040 -20.424 1.00 94.25 112 ARG A CA 1
ATOM 910 C C . ARG A 1 112 ? 11.473 -5.554 -20.123 1.00 94.25 112 ARG A C 1
ATOM 912 O O . ARG A 1 112 ? 12.558 -5.014 -20.317 1.00 94.25 112 ARG A O 1
ATOM 919 N N . VAL A 1 113 ? 10.417 -4.896 -19.649 1.00 95.25 113 VAL A N 1
ATOM 920 C CA . VAL A 1 113 ? 10.491 -3.528 -19.120 1.00 95.25 113 VAL A CA 1
ATOM 921 C C . VAL A 1 113 ? 11.215 -3.531 -17.772 1.00 95.25 113 VAL A C 1
ATOM 923 O O . VAL A 1 113 ? 11.871 -2.556 -17.420 1.00 95.25 113 VAL A O 1
ATOM 926 N N . ILE A 1 114 ? 11.088 -4.632 -17.026 1.00 94.75 114 ILE A N 1
ATOM 927 C CA . ILE A 1 114 ? 11.739 -4.867 -15.734 1.00 94.75 114 ILE A CA 1
ATOM 928 C C . ILE A 1 114 ? 12.241 -6.313 -15.665 1.00 94.75 114 ILE A C 1
ATOM 930 O O . ILE A 1 114 ? 11.678 -7.193 -16.322 1.00 94.75 114 ILE A O 1
ATOM 934 N N . ASP A 1 115 ? 13.208 -6.569 -14.790 1.00 95.19 115 ASP A N 1
ATOM 935 C CA . ASP A 1 115 ? 13.650 -7.905 -14.396 1.00 95.19 115 ASP A CA 1
ATOM 936 C C . ASP A 1 115 ? 13.136 -8.289 -12.993 1.00 95.19 115 ASP A C 1
ATOM 938 O O . ASP A 1 115 ? 12.704 -7.459 -12.190 1.00 95.19 115 ASP A O 1
ATOM 942 N N . TYR A 1 116 ? 13.207 -9.579 -12.644 1.00 93.31 116 TYR A N 1
ATOM 943 C CA . TYR A 1 116 ? 12.806 -10.065 -11.314 1.00 93.31 116 TYR A CA 1
ATOM 944 C C . TYR A 1 116 ? 13.505 -9.354 -10.137 1.00 93.31 116 TYR A C 1
ATOM 946 O O . TYR A 1 116 ? 12.822 -9.060 -9.149 1.00 93.31 116 TYR A O 1
ATOM 954 N N . PRO A 1 117 ? 14.822 -9.050 -10.186 1.00 95.94 117 PRO A N 1
ATOM 955 C CA . PRO A 1 117 ? 15.489 -8.327 -9.106 1.00 95.94 117 PRO A CA 1
ATOM 956 C C . PRO A 1 117 ? 14.940 -6.914 -8.897 1.00 95.94 117 PRO A C 1
ATOM 958 O O . PRO A 1 117 ? 14.927 -6.441 -7.759 1.00 95.94 117 PRO A O 1
ATOM 961 N N . ASP A 1 118 ? 14.425 -6.263 -9.946 1.00 94.38 118 ASP A N 1
ATOM 962 C CA . ASP A 1 118 ? 13.897 -4.899 -9.856 1.00 94.38 118 ASP A CA 1
ATOM 963 C C . ASP A 1 118 ? 12.706 -4.811 -8.906 1.00 94.38 118 ASP A C 1
ATOM 965 O O . ASP A 1 118 ? 12.533 -3.798 -8.228 1.00 94.38 118 ASP A O 1
ATOM 969 N N . LEU A 1 119 ? 11.908 -5.875 -8.791 1.00 92.88 119 LEU A N 1
ATOM 970 C CA . LEU A 1 119 ? 10.806 -5.926 -7.832 1.00 92.88 119 LEU A CA 1
ATOM 971 C C . LEU A 1 119 ? 11.325 -5.740 -6.399 1.00 92.88 119 LEU A C 1
ATOM 973 O O . LEU A 1 119 ? 10.828 -4.893 -5.659 1.00 92.88 119 LEU A O 1
ATOM 977 N N . LEU A 1 120 ? 12.366 -6.483 -6.019 1.00 93.12 120 LEU A N 1
ATOM 978 C CA . LEU A 1 120 ? 12.940 -6.411 -4.674 1.00 93.12 120 LEU A CA 1
ATOM 979 C C . LEU A 1 120 ? 13.743 -5.126 -4.457 1.00 93.12 120 LEU A C 1
ATOM 981 O O . LEU A 1 120 ? 13.623 -4.509 -3.399 1.00 93.12 120 LEU A O 1
ATOM 985 N N . LEU A 1 121 ? 14.519 -4.694 -5.455 1.00 95.94 121 LEU A N 1
ATOM 986 C CA . LEU A 1 121 ? 15.335 -3.479 -5.369 1.00 95.94 121 LEU A CA 1
ATOM 987 C C . LEU A 1 121 ? 14.490 -2.214 -5.204 1.00 95.94 121 LEU A C 1
ATOM 989 O O . LEU A 1 121 ? 14.922 -1.274 -4.541 1.00 95.94 121 LEU A O 1
ATOM 993 N N . ASN A 1 122 ? 13.276 -2.199 -5.758 1.00 95.25 122 ASN A N 1
ATOM 994 C CA . ASN A 1 122 ? 12.370 -1.057 -5.671 1.00 95.25 122 ASN A CA 1
ATOM 995 C C . ASN A 1 122 ? 11.391 -1.125 -4.487 1.00 95.25 122 ASN A C 1
ATOM 997 O O . ASN A 1 122 ? 10.669 -0.160 -4.231 1.00 95.25 122 ASN A O 1
ATOM 1001 N N . LEU A 1 123 ? 11.396 -2.204 -3.697 1.00 92.88 123 LEU A N 1
ATOM 1002 C CA . LEU A 1 123 ? 10.591 -2.324 -2.477 1.00 92.88 123 LEU A CA 1
ATOM 1003 C C . LEU A 1 123 ? 10.775 -1.162 -1.470 1.00 92.88 123 LEU A C 1
ATOM 1005 O O . LEU A 1 123 ? 9.777 -0.773 -0.854 1.00 92.88 123 LEU A O 1
ATOM 1009 N N . PRO A 1 124 ? 11.962 -0.532 -1.315 1.00 94.19 124 PRO A N 1
ATOM 1010 C CA . PRO A 1 124 ? 12.119 0.659 -0.480 1.00 94.19 124 PRO A CA 1
ATOM 1011 C C . PRO A 1 124 ? 11.199 1.823 -0.872 1.00 94.19 124 PRO A C 1
ATOM 1013 O O . PRO A 1 124 ? 10.725 2.533 0.014 1.00 94.19 124 PRO A O 1
ATOM 1016 N N . PHE A 1 125 ? 10.858 1.994 -2.157 1.00 94.44 125 PHE A N 1
ATOM 1017 C CA . PHE A 1 125 ? 9.853 2.988 -2.555 1.00 94.44 125 PHE A CA 1
ATOM 1018 C C . PHE A 1 125 ? 8.479 2.659 -1.964 1.00 94.44 125 PHE A C 1
ATOM 1020 O O . PHE A 1 125 ? 7.749 3.562 -1.568 1.00 94.44 125 PHE A O 1
ATOM 1027 N N . GLY A 1 126 ? 8.143 1.378 -1.793 1.00 93.12 126 GLY A N 1
ATOM 1028 C CA . GLY A 1 126 ? 6.936 0.951 -1.086 1.00 93.12 126 GLY A CA 1
ATOM 1029 C C . GLY A 1 126 ? 6.829 1.548 0.322 1.00 93.12 126 GLY A C 1
ATOM 1030 O O . GLY A 1 126 ? 5.757 2.010 0.708 1.00 93.12 126 GLY A O 1
ATOM 1031 N N . ILE A 1 127 ? 7.939 1.656 1.062 1.00 92.25 127 ILE A N 1
ATOM 1032 C CA . ILE A 1 127 ? 7.965 2.227 2.424 1.00 92.25 127 ILE A CA 1
ATOM 1033 C C . ILE A 1 127 ? 7.419 3.663 2.440 1.00 92.25 127 ILE A C 1
ATOM 1035 O O . ILE A 1 127 ? 6.736 4.051 3.390 1.00 92.25 127 ILE A O 1
ATOM 1039 N N . ILE A 1 128 ? 7.618 4.430 1.364 1.00 93.31 128 ILE A N 1
ATOM 1040 C CA . ILE A 1 128 ? 7.065 5.784 1.218 1.00 93.31 128 ILE A CA 1
ATOM 1041 C C . ILE A 1 128 ? 5.535 5.761 1.328 1.00 93.31 128 ILE A C 1
ATOM 1043 O O . ILE A 1 128 ? 4.958 6.634 1.969 1.00 93.31 128 ILE A O 1
ATOM 1047 N N . THR A 1 129 ? 4.866 4.732 0.797 1.00 91.56 129 THR A N 1
ATOM 1048 C CA . THR A 1 129 ? 3.406 4.579 0.928 1.00 91.56 129 THR A CA 1
ATOM 1049 C C . THR A 1 129 ? 2.992 4.445 2.397 1.00 91.56 129 THR A C 1
ATOM 1051 O O . THR A 1 129 ? 2.030 5.079 2.825 1.00 91.56 129 THR A O 1
ATOM 1054 N N . ILE A 1 130 ? 3.743 3.685 3.202 1.00 92.12 130 ILE A N 1
ATOM 1055 C CA . ILE A 1 130 ? 3.478 3.540 4.644 1.00 92.12 130 ILE A CA 1
ATOM 1056 C C . ILE A 1 130 ? 3.622 4.895 5.345 1.00 92.12 130 ILE A C 1
ATOM 1058 O O . ILE A 1 130 ? 2.761 5.277 6.142 1.00 92.12 130 ILE A O 1
ATOM 1062 N N . LEU A 1 131 ? 4.685 5.638 5.023 1.00 93.25 131 LEU A N 1
ATOM 1063 C CA . LEU A 1 131 ? 4.940 6.964 5.589 1.00 93.25 131 LEU A CA 1
ATOM 1064 C C . LEU A 1 131 ? 3.847 7.968 5.211 1.00 93.25 131 LEU A C 1
ATOM 1066 O O . LEU A 1 131 ? 3.403 8.730 6.070 1.00 93.25 131 LEU A O 1
ATOM 1070 N N . ILE A 1 132 ? 3.371 7.935 3.964 1.00 92.38 132 ILE A N 1
ATOM 1071 C CA . ILE A 1 132 ? 2.276 8.784 3.481 1.00 92.38 132 ILE A CA 1
ATOM 1072 C C . ILE A 1 132 ? 0.989 8.489 4.244 1.00 92.38 132 ILE A C 1
ATOM 1074 O O . ILE A 1 132 ? 0.356 9.416 4.745 1.00 92.38 132 ILE A O 1
ATOM 1078 N N . VAL A 1 133 ? 0.606 7.217 4.373 1.00 91.69 133 VAL A N 1
ATOM 1079 C CA . VAL A 1 133 ? -0.630 6.839 5.073 1.00 91.69 133 VAL A CA 1
ATOM 1080 C C . VAL A 1 133 ? -0.560 7.244 6.541 1.00 91.69 133 VAL A C 1
ATOM 1082 O O . VAL A 1 133 ? -1.500 7.838 7.074 1.00 91.69 133 VAL A O 1
ATOM 1085 N N . TRP A 1 134 ? 0.569 6.978 7.196 1.00 91.38 134 TRP A N 1
ATOM 1086 C CA . TRP A 1 134 ? 0.775 7.342 8.592 1.00 91.38 134 TRP A CA 1
ATOM 1087 C C . TRP A 1 134 ? 0.786 8.862 8.809 1.00 91.38 134 TRP A C 1
ATOM 1089 O O . TRP A 1 134 ? 0.131 9.366 9.726 1.00 91.38 134 TRP A O 1
ATOM 1099 N N . GLY A 1 135 ? 1.481 9.607 7.947 1.00 91.88 135 GLY A N 1
ATOM 1100 C CA . GLY A 1 135 ? 1.521 11.068 7.979 1.00 91.88 135 GLY A CA 1
ATOM 1101 C C . GLY A 1 13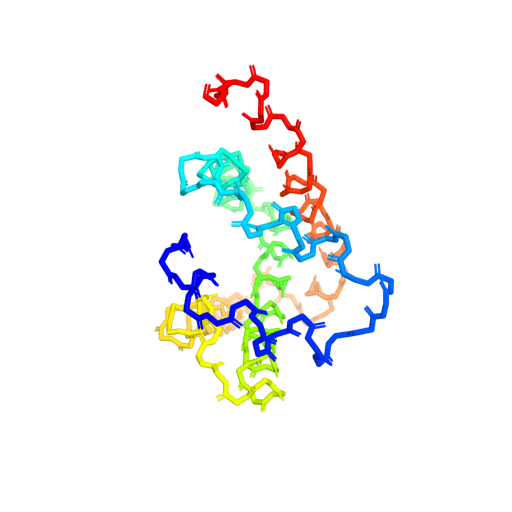5 ? 0.149 11.684 7.710 1.00 91.88 135 GLY A C 1
ATOM 1102 O O . GLY A 1 135 ? -0.312 12.528 8.477 1.00 91.88 135 GLY A O 1
ATOM 1103 N N . GLY A 1 136 ? -0.552 11.203 6.683 1.00 90.19 136 GLY A N 1
ATOM 1104 C CA . GLY A 1 136 ? -1.900 11.645 6.339 1.00 90.19 136 GLY A CA 1
ATOM 1105 C C . GLY A 1 136 ? -2.901 11.382 7.463 1.00 90.19 136 GLY A C 1
ATOM 1106 O O . GLY A 1 136 ? -3.704 12.257 7.778 1.00 90.19 136 GLY A O 1
ATOM 1107 N N . HIS A 1 137 ? -2.796 10.243 8.155 1.00 89.19 137 HIS A N 1
ATOM 1108 C CA . HIS A 1 137 ? -3.617 9.962 9.333 1.00 89.19 137 HIS A CA 1
ATOM 1109 C C . HIS A 1 137 ? -3.373 10.960 10.478 1.00 89.19 137 HIS A C 1
ATOM 1111 O O . HIS A 1 137 ? -4.321 11.375 11.138 1.00 89.19 137 HIS A O 1
ATOM 1117 N N . ARG A 1 138 ? -2.128 11.410 10.689 1.00 88.38 138 ARG A N 1
ATOM 1118 C CA . ARG A 1 138 ? -1.807 12.451 11.686 1.00 88.38 138 ARG A CA 1
ATOM 1119 C C . ARG A 1 138 ? -2.269 13.851 11.284 1.00 88.38 138 ARG A C 1
ATOM 1121 O O . ARG A 1 138 ? -2.531 14.679 12.155 1.00 88.38 138 ARG A O 1
ATOM 1128 N N . ILE A 1 139 ? -2.340 14.131 9.986 1.00 90.38 139 ILE A N 1
ATOM 1129 C CA . ILE A 1 139 ? -2.794 15.421 9.450 1.00 90.38 139 ILE A CA 1
ATOM 1130 C C . ILE A 1 139 ? -4.326 15.495 9.428 1.00 90.38 139 ILE A C 1
ATOM 1132 O O . ILE A 1 139 ? -4.885 16.568 9.649 1.00 90.38 139 ILE A O 1
ATOM 1136 N N . ALA A 1 140 ? -5.015 14.371 9.226 1.00 88.62 140 ALA A N 1
ATOM 1137 C CA . ALA A 1 140 ? -6.462 14.339 9.033 1.00 88.62 140 ALA A CA 1
ATOM 1138 C C . ALA A 1 140 ? -7.283 15.046 10.137 1.00 88.62 140 ALA A C 1
ATOM 1140 O O . ALA A 1 140 ? -8.172 15.822 9.782 1.00 88.62 140 ALA A O 1
ATOM 1141 N N . PRO A 1 141 ? -6.987 14.892 11.446 1.00 87.12 141 PRO A N 1
ATOM 1142 C CA . PRO A 1 141 ? -7.702 15.613 12.502 1.00 87.12 141 PRO A CA 1
ATOM 1143 C C . PRO A 1 141 ? -7.502 17.134 12.475 1.00 87.12 141 PRO A C 1
ATOM 1145 O O . PRO A 1 141 ? -8.339 17.854 13.007 1.00 87.12 141 PRO A O 1
ATOM 1148 N N . LYS A 1 142 ? -6.407 17.628 11.876 1.00 89.06 142 LYS A N 1
ATOM 1149 C CA . LYS A 1 142 ? -6.129 19.069 11.750 1.00 89.06 142 LYS A CA 1
ATOM 1150 C C . LYS A 1 142 ? -6.938 19.721 10.629 1.00 89.06 142 LYS A C 1
ATOM 1152 O O . LYS A 1 142 ? -7.252 20.898 10.724 1.00 89.06 142 LYS A O 1
ATOM 1157 N N . ILE A 1 143 ? -7.237 18.965 9.571 1.00 87.94 143 ILE A N 1
ATOM 1158 C CA . ILE A 1 143 ? -8.009 19.443 8.414 1.00 87.94 143 ILE A CA 1
ATOM 1159 C C . ILE A 1 143 ? -9.510 19.296 8.675 1.00 87.94 143 ILE A C 1
ATOM 1161 O O . ILE A 1 143 ? -10.282 20.192 8.360 1.00 87.94 143 ILE A O 1
ATOM 1165 N N . LEU A 1 144 ? -9.916 18.168 9.262 1.00 87.06 144 LEU A N 1
ATOM 1166 C CA . LEU A 1 144 ? -11.302 17.877 9.618 1.00 87.06 144 LEU A CA 1
ATOM 1167 C C . LEU A 1 144 ? -11.416 17.719 11.143 1.00 87.06 144 LEU A C 1
ATOM 1169 O O . LEU A 1 144 ? -11.393 16.579 11.647 1.00 87.06 144 LEU A O 1
ATOM 1173 N N . PRO A 1 145 ? -11.505 18.839 11.893 1.00 72.44 145 PRO A N 1
ATOM 1174 C CA . PRO A 1 145 ? -11.865 18.802 13.305 1.00 72.44 145 PRO A CA 1
ATOM 1175 C C . PRO A 1 145 ? -13.262 18.185 13.463 1.00 72.44 145 PRO A C 1
ATOM 1177 O O . PRO A 1 145 ? -14.064 18.189 12.533 1.00 72.44 145 PRO A O 1
ATOM 1180 N N . THR A 1 146 ? -13.463 17.515 14.594 1.00 64.62 146 THR A N 1
ATOM 1181 C CA . THR A 1 146 ? -14.612 16.627 14.853 1.00 64.62 146 THR A CA 1
ATOM 1182 C C . THR A 1 146 ? -15.919 17.389 14.929 1.00 64.62 146 THR A C 1
ATOM 1184 O O . THR A 1 146 ? -15.889 18.499 15.502 1.00 64.62 146 THR A O 1
#

pLDDT: mean 92.01, std 4.91, range [64.62, 98.0]

Radius of gyration: 17.04 Å; chains: 1; bounding box: 36×35×46 Å

Sequence (146 aa):
MEQWFKKNYNAVINKIPGRMKPTVQSLSQTTAARFSIPVFIQFVVYVIAAYLAAEKQYYGMLLGFNLLLFLHVFTHLGQTILFKIYALGTGTALVITLPYSLYLFYRLLQERVIDYPDLLLNLPFGIITILIVWGGHRIAPKILPT

Foldseek 3Di:
DQVQCVPCVVLPLVLDDPVCNVVSVLVNPDDPQLQVQLVVLLVVQLVVQVCCCPPVVDNLLVLLQLLLLLVVLVVQVVCCVSSVHRRPCNCCSPVPSNVVSVVVVVVCCVVVSDHPVSSVVSNVSNVVSVVSSVVSSVCSCVVDPD

Organism: NCBI:txid279826